Protein AF-A0A9D2I1A9-F1 (afdb_monomer_lite)

pLDDT: mean 84.78, std 12.28, range [43.06, 95.5]

Sequence (102 aa):
MISKDYHTTYLVNRELFLENFDYLWSFNNKAEQVITVKQGDKVIGYYLPPFSAKKLDQKIEDAEIKHQQDLLLIKELRKQIKVLDARNKLQVDLNEDNNTSL

Organism: NCBI:txid2838627

Foldseek 3Di:
DCCVVAVAAAEDEPVCCVVCVVVCLVVCLVVVHWYFYDHPPDTPDIHHHPVNVVVVVVVVVVVVVVVVVVVVVVVVVVVVVVVVVVVVVVVVVVVVVVVVVD

Secondary structure (DSSP, 8-state):
-HHHH-S-EEEEEHHHHHHTHHHHHHHHHHTT-EEEEEETTEEEEEE--HHHHHHHHHHHHHHHHHHHHHHHHHHHHHHHHHHHHHHHHHHHHHHHHHHH--

Radius of gyration: 28.93 Å; chains: 1; bounding box: 60×19×78 Å

Structure (mmCIF, N/CA/C/O backbone):
data_AF-A0A9D2I1A9-F1
#
_entry.id   AF-A0A9D2I1A9-F1
#
loop_
_atom_site.group_PDB
_atom_site.id
_atom_site.type_symbol
_atom_site.label_atom_id
_atom_site.label_alt_id
_atom_site.label_comp_id
_atom_site.label_asym_id
_atom_site.label_entity_id
_atom_site.label_seq_id
_atom_site.pdbx_PDB_ins_code
_atom_site.Cartn_x
_atom_site.Cartn_y
_atom_site.Cartn_z
_atom_site.occupancy
_atom_site.B_iso_or_equiv
_atom_site.auth_seq_id
_atom_site.auth_comp_id
_atom_site.auth_asym_id
_atom_site.auth_atom_id
_atom_site.pdbx_PDB_model_num
ATOM 1 N N . MET A 1 1 ? -7.936 -4.700 -1.517 1.00 50.50 1 MET A N 1
ATOM 2 C CA . MET A 1 1 ? -6.674 -3.981 -1.239 1.00 50.50 1 MET A CA 1
ATOM 3 C C . MET A 1 1 ? -6.433 -3.924 0.265 1.00 50.50 1 MET A C 1
ATOM 5 O O . MET A 1 1 ? -5.559 -4.634 0.727 1.00 50.50 1 MET A O 1
ATOM 9 N N . ILE A 1 2 ? -7.320 -3.284 1.041 1.00 54.53 2 ILE A N 1
ATOM 10 C CA . ILE A 1 2 ? -7.242 -3.216 2.518 1.00 54.53 2 ILE A CA 1
ATOM 11 C C . ILE A 1 2 ? -7.087 -4.599 3.185 1.00 54.53 2 ILE A C 1
ATOM 13 O O . ILE A 1 2 ? -6.199 -4.777 4.005 1.00 54.53 2 ILE A O 1
ATOM 17 N N . SER A 1 3 ? -7.858 -5.615 2.781 1.00 55.44 3 SER A N 1
ATOM 18 C CA . SER A 1 3 ? -7.735 -6.976 3.344 1.00 55.44 3 SER A CA 1
ATOM 19 C C . SER A 1 3 ? -6.416 -7.698 3.028 1.00 55.44 3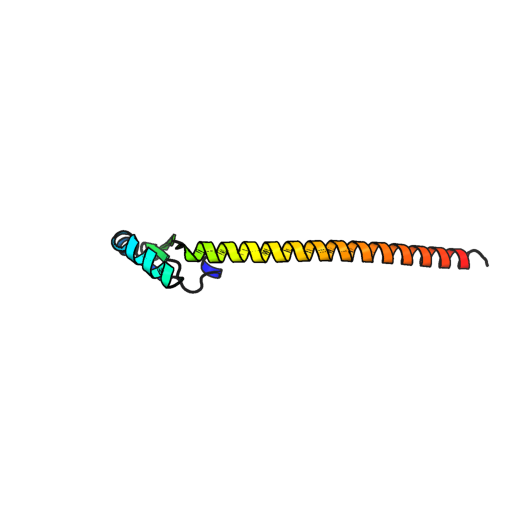 SER A C 1
ATOM 21 O O . SER A 1 3 ? -6.060 -8.638 3.731 1.00 55.44 3 SER A O 1
ATOM 23 N N . LYS A 1 4 ? -5.698 -7.293 1.969 1.00 59.69 4 LYS A N 1
ATOM 24 C CA . LYS A 1 4 ? -4.368 -7.829 1.630 1.00 59.69 4 LYS A CA 1
ATOM 25 C C . LYS A 1 4 ? -3.257 -7.100 2.386 1.00 59.69 4 LYS A C 1
ATOM 27 O O . LYS A 1 4 ? -2.259 -7.720 2.715 1.00 59.69 4 LYS A O 1
ATOM 32 N N . ASP A 1 5 ? -3.436 -5.806 2.643 1.00 60.81 5 ASP A N 1
ATOM 33 C CA . ASP A 1 5 ? -2.430 -4.951 3.283 1.00 60.81 5 ASP A CA 1
ATOM 34 C C . ASP A 1 5 ? -2.505 -4.947 4.819 1.00 60.81 5 ASP A C 1
ATOM 36 O O . ASP A 1 5 ? -1.530 -4.586 5.487 1.00 60.81 5 ASP A O 1
ATOM 40 N N . TYR A 1 6 ? -3.646 -5.366 5.374 1.00 62.00 6 TYR A N 1
ATOM 41 C CA . TYR A 1 6 ? -3.902 -5.448 6.808 1.00 62.00 6 TYR A CA 1
ATOM 42 C C . TYR A 1 6 ? -4.353 -6.864 7.179 1.00 62.00 6 TYR A C 1
ATOM 44 O O . TYR A 1 6 ? -5.540 -7.187 7.155 1.00 62.00 6 TYR A O 1
ATOM 52 N N . HIS A 1 7 ? -3.381 -7.717 7.516 1.00 60.16 7 HIS A N 1
ATOM 53 C CA . HIS A 1 7 ? -3.619 -9.099 7.958 1.00 60.16 7 HIS A CA 1
ATOM 54 C C . HIS A 1 7 ? -4.311 -9.183 9.328 1.00 60.16 7 HIS A C 1
ATOM 56 O O . HIS A 1 7 ? -4.957 -10.181 9.636 1.00 60.16 7 HIS A O 1
ATOM 62 N N . THR A 1 8 ? -4.213 -8.123 10.130 1.00 67.12 8 THR A N 1
ATOM 63 C CA . THR A 1 8 ? -4.837 -7.981 11.445 1.00 67.12 8 THR A CA 1
ATOM 64 C C . THR A 1 8 ? -5.781 -6.785 11.428 1.00 67.12 8 THR A C 1
ATOM 66 O O . THR A 1 8 ? -5.367 -5.634 11.289 1.00 67.12 8 THR A O 1
ATOM 69 N N . THR A 1 9 ? -7.077 -7.067 11.551 1.00 80.75 9 THR A N 1
ATOM 70 C CA . THR A 1 9 ? -8.113 -6.044 11.707 1.00 80.75 9 THR A CA 1
ATOM 71 C C . THR A 1 9 ? -8.841 -6.265 13.024 1.00 80.75 9 THR A C 1
ATOM 73 O O . THR A 1 9 ? -9.094 -7.409 13.408 1.00 80.75 9 THR A O 1
ATOM 76 N N . TYR A 1 10 ? -9.176 -5.180 13.715 1.00 87.12 10 TYR A N 1
ATOM 77 C CA . TYR A 1 10 ? -10.019 -5.237 14.897 1.00 87.12 10 TYR A CA 1
ATOM 78 C C . TYR A 1 10 ? -11.479 -5.304 14.455 1.00 87.12 10 TYR A C 1
ATOM 80 O O . TYR A 1 10 ? -12.007 -4.364 13.856 1.00 87.12 10 TYR A O 1
ATOM 88 N N . LEU A 1 11 ? -12.115 -6.447 14.696 1.00 90.19 11 LEU A N 1
ATOM 89 C CA . LEU A 1 11 ? -13.486 -6.701 14.281 1.00 90.19 11 LEU A CA 1
ATOM 90 C C . LEU A 1 11 ? -14.466 -6.206 15.348 1.00 90.19 11 LEU A C 1
ATOM 92 O O . LEU A 1 11 ? -14.376 -6.620 16.500 1.00 90.19 11 LEU A O 1
ATOM 96 N N . VAL A 1 12 ? -15.434 -5.379 14.960 1.00 93.06 12 VAL A N 1
ATOM 97 C CA . VAL A 1 12 ? -16.427 -4.829 15.890 1.00 93.06 12 VAL A CA 1
ATOM 98 C C . VAL A 1 12 ? -17.809 -4.728 15.240 1.00 93.06 12 VAL A C 1
ATOM 100 O O . VAL A 1 12 ? -17.938 -4.478 14.041 1.00 93.06 12 VAL A O 1
ATOM 103 N N . ASN A 1 13 ? -18.863 -4.935 16.028 1.00 93.56 13 ASN A N 1
ATOM 104 C CA . ASN A 1 13 ? -20.236 -4.722 15.571 1.00 93.56 13 ASN A CA 1
ATOM 105 C C . ASN A 1 13 ? -20.572 -3.228 15.537 1.00 93.56 13 ASN A C 1
ATOM 107 O O . ASN A 1 13 ? -20.028 -2.441 16.308 1.00 93.56 13 ASN A O 1
ATOM 111 N N . ARG A 1 14 ? -21.504 -2.839 14.664 1.00 93.06 14 ARG A N 1
ATOM 112 C CA . ARG A 1 14 ? -21.910 -1.440 14.463 1.00 93.06 14 ARG A CA 1
ATOM 113 C C . ARG A 1 14 ? -22.284 -0.720 15.763 1.00 93.06 14 ARG A C 1
ATOM 115 O O . ARG A 1 14 ? -21.871 0.417 15.938 1.00 93.06 14 ARG A O 1
ATOM 122 N N . GLU A 1 15 ? -23.050 -1.358 16.643 1.00 93.44 15 GLU A N 1
ATOM 123 C CA . GLU A 1 15 ? -23.507 -0.754 17.906 1.00 93.44 15 GLU A CA 1
ATOM 124 C C . GLU A 1 15 ? -22.317 -0.399 18.806 1.00 93.44 15 GLU A C 1
ATOM 126 O O . GLU A 1 15 ? -22.097 0.771 19.105 1.00 93.44 15 GLU A O 1
ATOM 131 N N . LEU A 1 16 ? -21.458 -1.383 19.090 1.00 91.62 16 LEU A N 1
ATOM 132 C CA . LEU A 1 16 ? -20.221 -1.190 19.854 1.00 91.62 16 LEU A CA 1
ATOM 133 C C . LEU A 1 16 ? -19.285 -0.155 19.223 1.00 91.62 16 LEU A C 1
ATOM 135 O O . LEU A 1 16 ? -18.625 0.595 19.941 1.00 91.62 16 LEU A O 1
ATOM 139 N N . PHE A 1 17 ? -19.221 -0.110 17.891 1.00 93.00 17 PHE A N 1
ATOM 140 C CA . PHE A 1 17 ? -18.411 0.866 17.172 1.00 93.00 17 PHE A CA 1
ATOM 141 C C . PHE A 1 17 ? -18.903 2.299 17.379 1.00 93.00 17 PHE A C 1
ATOM 143 O O . PHE A 1 17 ? -18.090 3.188 17.612 1.00 93.00 17 PHE A O 1
ATOM 150 N N . LEU A 1 18 ? -20.218 2.521 17.301 1.00 92.62 18 LEU A N 1
ATOM 151 C CA . LEU A 1 18 ? -20.813 3.846 17.471 1.00 92.62 18 LEU A CA 1
ATOM 152 C C . LEU A 1 18 ? -20.720 4.328 18.922 1.00 92.62 18 LEU A C 1
ATOM 154 O O . LEU A 1 18 ? -20.441 5.500 19.151 1.00 92.62 18 LEU A O 1
ATOM 158 N N . GLU A 1 19 ? -20.905 3.430 19.887 1.00 95.50 19 GLU A N 1
ATOM 159 C CA . GLU A 1 19 ? -20.833 3.760 21.315 1.00 95.50 19 GLU A CA 1
ATOM 160 C C . GLU A 1 19 ? -19.405 4.051 21.796 1.00 95.50 19 GLU A C 1
ATOM 162 O O . GLU A 1 19 ? -19.216 4.827 22.728 1.00 95.50 19 GLU A O 1
ATOM 167 N N . ASN A 1 20 ? -18.392 3.445 21.165 1.00 94.50 20 ASN A N 1
ATOM 168 C CA . ASN A 1 20 ? -17.003 3.483 21.640 1.00 94.50 20 ASN A CA 1
ATOM 169 C C . ASN A 1 20 ? -16.024 4.049 20.604 1.00 94.50 20 ASN A C 1
ATOM 171 O O . ASN A 1 20 ? -14.831 3.737 20.653 1.00 94.50 20 ASN A O 1
ATOM 175 N N . PHE A 1 21 ? -16.506 4.858 19.655 1.00 91.00 21 PHE A N 1
ATOM 176 C CA . PHE A 1 21 ? -15.709 5.312 18.514 1.00 91.00 21 PHE A CA 1
ATOM 177 C C . PHE A 1 21 ? -14.364 5.923 18.930 1.00 91.00 21 PHE A C 1
ATOM 179 O O . PHE A 1 21 ? -13.326 5.477 18.448 1.00 91.00 21 PHE A O 1
ATOM 186 N N . ASP A 1 22 ? -14.355 6.873 19.869 1.00 91.62 22 ASP A N 1
ATOM 187 C CA . ASP A 1 22 ? -13.134 7.585 20.279 1.00 91.62 22 ASP A CA 1
ATOM 188 C C . ASP A 1 22 ? -12.090 6.656 20.916 1.00 91.62 22 ASP A C 1
ATOM 190 O O . ASP A 1 22 ? -10.880 6.756 20.663 1.00 91.62 22 ASP A O 1
ATOM 194 N N . TYR A 1 23 ? -12.559 5.701 21.720 1.00 91.88 23 TYR A N 1
ATOM 195 C CA . TYR A 1 23 ? -11.699 4.689 22.321 1.00 91.88 23 TYR A CA 1
ATOM 196 C C . TYR A 1 23 ? -11.121 3.764 21.249 1.00 91.88 23 TYR A C 1
ATOM 198 O O . TYR A 1 23 ? -9.906 3.584 21.172 1.00 91.88 23 TYR A O 1
ATOM 206 N N . LEU A 1 24 ? -11.975 3.225 20.376 1.00 91.25 24 LEU A N 1
ATOM 207 C CA . LEU A 1 24 ? -11.557 2.326 19.305 1.00 91.25 24 LEU A CA 1
ATOM 208 C C . LEU A 1 24 ? -10.605 3.024 18.332 1.00 91.25 24 LEU A C 1
ATOM 210 O O . LEU A 1 24 ? -9.642 2.407 17.882 1.00 91.25 24 LEU A O 1
ATOM 214 N N . TRP A 1 25 ? -10.830 4.303 18.041 1.00 90.19 25 TRP A N 1
ATOM 215 C CA . TRP A 1 25 ? -9.982 5.108 17.172 1.00 90.19 25 TRP A CA 1
ATOM 216 C C . TRP A 1 25 ? -8.580 5.296 17.758 1.00 90.19 25 TRP A C 1
ATOM 218 O O . TRP A 1 25 ? -7.580 5.027 17.090 1.00 90.19 25 TRP A O 1
ATOM 228 N N . SER A 1 26 ? -8.489 5.703 19.026 1.00 90.69 26 SER A N 1
ATOM 229 C CA . SER A 1 26 ? -7.205 5.948 19.691 1.00 90.69 26 SER A CA 1
ATOM 230 C C . SER A 1 26 ? -6.435 4.661 20.004 1.00 90.69 26 SER A C 1
ATOM 232 O O . SER A 1 26 ? -5.219 4.608 19.792 1.00 90.69 26 SER A O 1
ATOM 234 N N . PHE A 1 27 ? -7.125 3.615 20.463 1.00 90.19 27 PHE A N 1
ATOM 235 C CA . PHE A 1 27 ? -6.526 2.320 20.775 1.00 90.19 27 PHE A CA 1
ATOM 236 C C . PHE A 1 27 ? -5.985 1.639 19.518 1.00 90.19 27 PHE A C 1
ATOM 238 O O . PHE A 1 27 ? -4.808 1.282 19.472 1.00 90.19 27 PHE A O 1
ATOM 245 N N . ASN A 1 28 ? -6.803 1.528 18.467 1.00 89.31 28 ASN A N 1
ATOM 246 C CA . ASN A 1 28 ? -6.388 0.842 17.244 1.00 89.31 28 ASN A CA 1
ATOM 247 C C . ASN A 1 28 ? -5.337 1.632 16.457 1.00 89.31 28 ASN A C 1
ATOM 249 O O . ASN A 1 28 ? -4.527 1.029 15.759 1.00 89.31 28 ASN A O 1
ATOM 253 N N . ASN A 1 29 ? -5.269 2.958 16.632 1.00 87.38 29 ASN A N 1
ATOM 254 C CA . ASN A 1 29 ? -4.148 3.736 16.116 1.00 87.38 29 ASN A CA 1
ATOM 255 C C . ASN A 1 29 ? -2.814 3.364 16.782 1.00 87.38 29 ASN A C 1
ATOM 257 O O . ASN A 1 29 ? -1.801 3.283 16.097 1.00 87.38 29 ASN A O 1
ATOM 261 N N . LYS A 1 30 ? -2.804 3.123 18.100 1.00 87.31 30 LYS A N 1
ATOM 262 C CA . LYS A 1 30 ? -1.600 2.676 18.825 1.00 87.31 30 LYS A CA 1
ATOM 263 C C . LYS A 1 30 ? -1.250 1.219 18.537 1.00 87.31 30 LYS A C 1
ATOM 265 O O . LYS A 1 30 ? -0.077 0.882 18.481 1.00 87.31 30 LYS A O 1
ATOM 270 N N . ALA A 1 31 ? -2.263 0.370 18.383 1.00 86.19 31 ALA A N 1
ATOM 271 C CA . ALA A 1 31 ? -2.088 -1.045 18.075 1.00 86.19 31 ALA A CA 1
ATOM 272 C C . ALA A 1 31 ? -1.751 -1.307 16.596 1.00 86.19 31 ALA A C 1
ATOM 274 O O . ALA A 1 31 ? -1.524 -2.457 16.229 1.00 86.19 31 ALA A O 1
ATOM 275 N N . GLU A 1 32 ? -1.750 -0.267 15.755 1.00 87.19 32 GLU A N 1
ATOM 276 C CA . GLU A 1 32 ? -1.557 -0.358 14.304 1.00 87.19 32 GLU A CA 1
ATOM 277 C C . GLU A 1 32 ? -2.532 -1.337 13.626 1.00 87.19 32 GLU A C 1
ATOM 279 O O . GLU A 1 32 ? -2.179 -2.104 12.725 1.00 87.19 32 GLU A O 1
ATOM 284 N N . GLN A 1 33 ? -3.799 -1.292 14.048 1.00 87.62 33 GLN A N 1
ATOM 285 C CA . GLN A 1 33 ? -4.867 -2.140 13.523 1.00 87.62 33 GLN A CA 1
ATOM 286 C C . GLN A 1 33 ? -5.953 -1.327 12.822 1.00 87.62 33 GLN A C 1
ATOM 288 O O . GLN A 1 33 ? -6.361 -0.257 13.266 1.00 87.62 33 GLN A O 1
ATOM 293 N N . VAL A 1 34 ? -6.461 -1.862 11.714 1.00 88.94 34 VAL A N 1
ATOM 294 C CA . VAL A 1 34 ? -7.615 -1.290 11.007 1.00 88.94 34 VAL A CA 1
ATOM 295 C C . VAL A 1 34 ? -8.894 -1.815 11.639 1.00 88.94 34 VAL A C 1
ATOM 297 O O . VAL A 1 34 ? -8.986 -2.997 11.968 1.00 88.94 34 VAL A O 1
ATOM 300 N N . ILE A 1 35 ? -9.898 -0.957 11.783 1.00 91.56 35 ILE A N 1
ATOM 301 C CA . ILE A 1 35 ? -11.168 -1.329 12.404 1.00 91.56 35 ILE A CA 1
ATOM 302 C C . ILE A 1 35 ? -12.112 -1.816 11.311 1.00 91.56 35 ILE A C 1
ATOM 304 O O . ILE A 1 35 ? -12.411 -1.085 10.369 1.00 91.56 35 ILE A O 1
ATOM 308 N N . THR A 1 36 ? -12.595 -3.046 11.434 1.00 92.19 36 THR A N 1
ATOM 309 C CA . THR A 1 36 ? -13.606 -3.608 10.538 1.00 92.19 36 THR A CA 1
ATOM 310 C C . THR A 1 36 ? -14.945 -3.607 11.247 1.00 92.19 36 THR A C 1
ATOM 312 O O . THR A 1 36 ? -15.108 -4.277 12.267 1.00 92.19 36 THR A O 1
ATOM 315 N N . VAL A 1 37 ? -15.912 -2.887 10.688 1.00 93.44 37 VAL A N 1
ATOM 316 C CA . VAL A 1 37 ? -17.252 -2.777 11.262 1.00 93.44 37 VAL A CA 1
ATOM 317 C C . VAL A 1 37 ? -18.191 -3.747 10.560 1.00 93.44 37 VAL A C 1
ATOM 319 O O . VAL A 1 37 ? -18.250 -3.795 9.326 1.00 93.44 37 VAL A O 1
ATOM 322 N N . LYS A 1 38 ? -18.942 -4.516 11.349 1.00 93.31 38 LYS A N 1
ATOM 323 C CA . LYS A 1 38 ? -19.948 -5.471 10.877 1.00 93.31 38 LYS A CA 1
ATOM 324 C C . LYS A 1 38 ? -21.358 -5.112 11.334 1.00 93.31 38 LYS A C 1
ATOM 326 O O . LYS A 1 38 ? -21.562 -4.537 12.402 1.00 93.31 38 LYS A O 1
ATOM 331 N N . GLN A 1 39 ? -22.337 -5.499 10.525 1.00 91.75 39 GLN A N 1
ATOM 332 C CA . GLN A 1 39 ? -23.752 -5.517 10.877 1.00 91.75 39 GLN A CA 1
ATOM 333 C C . GLN A 1 39 ? -24.300 -6.911 10.556 1.00 91.75 39 GLN A C 1
ATOM 335 O O . GLN A 1 39 ? -24.415 -7.289 9.387 1.00 91.75 39 GLN A O 1
ATOM 340 N N . GLY A 1 40 ? -24.577 -7.697 11.602 1.00 88.94 40 GLY A N 1
ATOM 341 C CA . GLY A 1 40 ? -24.760 -9.144 11.465 1.00 88.94 40 GLY A CA 1
ATOM 342 C C . GLY A 1 40 ? -23.503 -9.793 10.878 1.00 88.94 40 GLY A C 1
ATOM 343 O O . GLY A 1 40 ? -22.386 -9.446 11.258 1.00 88.94 40 GLY A O 1
ATOM 344 N N . ASP A 1 41 ? -23.675 -10.662 9.884 1.00 87.50 41 ASP A N 1
ATOM 345 C CA . ASP A 1 41 ? -22.553 -11.340 9.217 1.00 87.50 41 ASP A CA 1
ATOM 346 C C . ASP A 1 41 ? -21.882 -10.508 8.114 1.00 87.50 41 ASP A C 1
ATOM 348 O O . ASP A 1 41 ? -20.877 -10.923 7.529 1.00 87.50 41 ASP A O 1
ATOM 352 N N . LYS A 1 42 ? -22.410 -9.317 7.810 1.00 90.38 42 LYS A N 1
ATOM 353 C CA . LYS A 1 42 ? -21.905 -8.479 6.720 1.00 90.38 42 LYS A CA 1
ATOM 354 C C . LYS A 1 42 ? -20.928 -7.435 7.241 1.00 90.38 42 LYS A C 1
ATOM 356 O O . LYS A 1 42 ? -21.227 -6.705 8.181 1.00 90.38 42 LYS A O 1
ATOM 361 N N . VAL A 1 43 ? -19.773 -7.328 6.586 1.00 90.19 43 VAL A N 1
ATOM 362 C CA . VAL A 1 43 ? -18.855 -6.196 6.771 1.00 90.19 43 VAL A CA 1
ATOM 363 C C . VAL A 1 43 ? -19.455 -4.978 6.081 1.00 90.19 43 VAL A C 1
ATOM 365 O O . VAL A 1 43 ? -19.742 -5.029 4.887 1.00 90.19 43 VAL A O 1
ATOM 368 N N . ILE A 1 44 ? -19.648 -3.900 6.837 1.00 91.56 44 ILE A N 1
ATOM 369 C CA . ILE A 1 44 ? -20.254 -2.656 6.345 1.00 91.56 44 ILE A CA 1
ATOM 370 C C . ILE A 1 44 ? -19.221 -1.558 6.091 1.00 91.56 44 ILE A C 1
ATOM 372 O O . ILE A 1 44 ? -19.506 -0.617 5.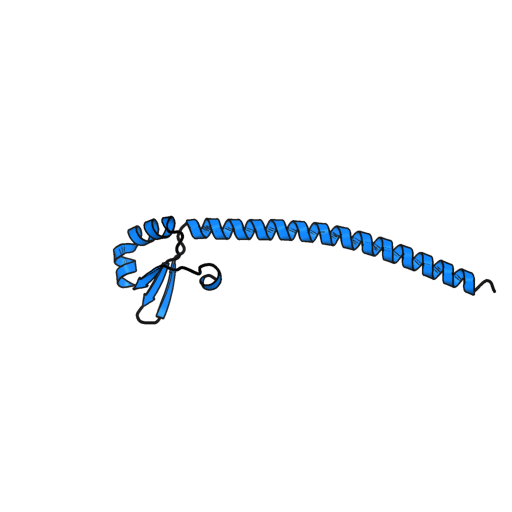357 1.00 91.56 44 ILE A O 1
ATOM 376 N N . GLY A 1 45 ? -18.021 -1.664 6.668 1.00 87.94 45 GLY A N 1
ATOM 377 C CA . GLY A 1 45 ? -16.984 -0.661 6.467 1.00 87.94 45 GLY A CA 1
ATOM 378 C C . GLY A 1 45 ? -15.653 -1.002 7.122 1.00 87.94 45 GLY A C 1
ATOM 379 O O . GLY A 1 45 ? -15.572 -1.833 8.028 1.00 87.94 45 GLY A O 1
ATOM 380 N N . TYR A 1 46 ? -14.617 -0.313 6.650 1.00 89.62 46 TYR A N 1
ATOM 381 C CA . TYR A 1 46 ? -13.277 -0.322 7.222 1.00 89.62 46 TYR A CA 1
ATOM 382 C C . TYR A 1 46 ? -12.913 1.105 7.613 1.00 89.62 46 TYR A C 1
ATOM 384 O O . TYR A 1 46 ? -13.018 2.014 6.791 1.00 89.62 46 TYR A O 1
ATOM 392 N N . TYR A 1 47 ? -12.462 1.289 8.847 1.00 88.81 47 TYR A N 1
ATOM 393 C CA . TYR A 1 47 ? -11.976 2.566 9.345 1.00 88.81 47 TYR A CA 1
ATOM 394 C C . TYR A 1 47 ? -10.476 2.469 9.541 1.00 88.81 47 TYR A C 1
ATOM 396 O O . TYR A 1 47 ? -9.986 1.582 10.240 1.00 88.81 47 TYR A O 1
ATOM 404 N N . LEU A 1 48 ? -9.771 3.380 8.878 1.00 87.69 48 LEU A N 1
ATOM 405 C CA . LEU A 1 48 ? -8.320 3.443 8.794 1.00 87.69 48 LEU A CA 1
ATOM 406 C C . LEU A 1 48 ? -7.835 4.526 9.767 1.00 87.69 48 LEU A C 1
ATOM 408 O O . LEU A 1 48 ? -8.000 5.709 9.462 1.00 87.69 48 LEU A O 1
ATOM 412 N N . PRO A 1 49 ? -7.275 4.166 10.934 1.00 84.81 49 PRO A N 1
ATOM 413 C CA . PRO A 1 49 ? -6.736 5.148 11.864 1.00 84.81 49 PRO A CA 1
ATOM 414 C C . PRO A 1 49 ? -5.469 5.818 11.298 1.00 84.81 49 PRO A C 1
ATOM 416 O O . PRO A 1 49 ? -4.874 5.301 10.350 1.00 84.81 49 PRO A O 1
ATOM 419 N N . PRO A 1 50 ? -4.999 6.939 11.873 1.00 84.56 50 PRO A N 1
ATOM 420 C CA . PRO A 1 50 ? -3.917 7.751 11.305 1.00 84.56 50 PRO A CA 1
ATOM 421 C C . PRO A 1 50 ? -2.613 7.011 10.953 1.00 84.56 50 PRO A C 1
ATOM 423 O O . PRO A 1 50 ? -1.958 7.373 9.976 1.00 84.56 50 PRO A O 1
ATOM 426 N N . PHE A 1 51 ? -2.227 5.956 11.682 1.00 84.38 51 PHE A N 1
ATOM 427 C CA . PHE A 1 51 ? -1.057 5.133 11.328 1.00 84.38 51 PHE A CA 1
ATOM 428 C C . PHE A 1 51 ? -1.176 4.516 9.921 1.00 84.38 51 PHE 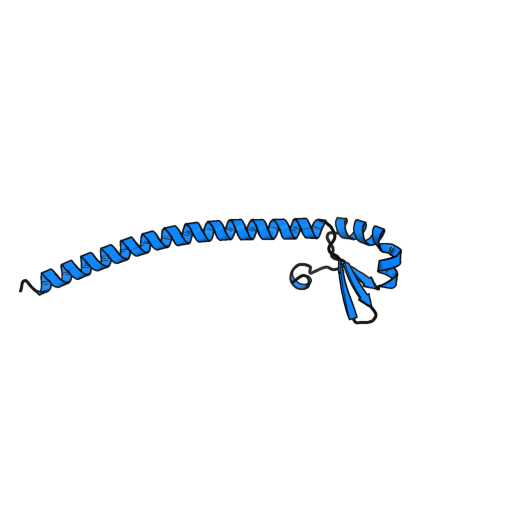A C 1
ATOM 430 O O . PHE A 1 51 ? -0.176 4.340 9.226 1.00 84.38 51 PHE A O 1
ATOM 437 N N . SER A 1 52 ? -2.405 4.211 9.486 1.00 80.69 52 SER A N 1
ATOM 438 C CA . SER A 1 52 ? -2.686 3.626 8.175 1.00 80.69 52 SER A CA 1
ATOM 439 C C . SER A 1 52 ? -2.349 4.598 7.047 1.00 80.69 52 SER A C 1
ATOM 441 O O . SER A 1 52 ? -1.875 4.159 6.003 1.00 80.69 52 SER A O 1
ATOM 443 N N . ALA A 1 53 ? -2.548 5.905 7.263 1.00 79.06 53 ALA A N 1
ATOM 444 C CA . ALA A 1 53 ? -2.162 6.938 6.304 1.00 79.06 53 ALA A CA 1
ATOM 445 C C . ALA A 1 53 ? -0.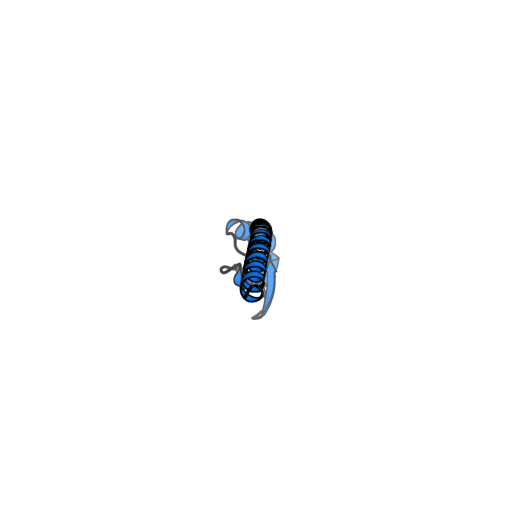638 6.975 6.139 1.00 79.06 53 ALA A C 1
ATOM 447 O O . ALA A 1 53 ? -0.150 6.809 5.030 1.00 79.06 53 ALA A O 1
ATOM 448 N N . LYS A 1 54 ? 0.116 7.012 7.247 1.00 79.31 54 LYS A N 1
ATOM 449 C CA . LYS A 1 54 ? 1.591 6.973 7.208 1.00 79.31 54 LYS A CA 1
ATOM 450 C C . LYS A 1 54 ? 2.133 5.751 6.465 1.00 79.31 54 LYS A C 1
ATOM 452 O O . LYS A 1 54 ? 3.072 5.859 5.686 1.00 79.31 54 LYS A O 1
ATOM 457 N N . LYS A 1 55 ? 1.536 4.577 6.696 1.00 79.81 55 LYS A N 1
ATOM 458 C CA . LYS A 1 55 ? 1.938 3.332 6.025 1.00 79.81 55 LYS A CA 1
ATOM 459 C C . LYS A 1 55 ? 1.621 3.352 4.527 1.00 79.81 55 LYS A C 1
ATOM 461 O O . LYS A 1 55 ? 2.353 2.748 3.747 1.00 79.81 55 LYS A O 1
ATOM 466 N N . LEU A 1 56 ? 0.525 3.996 4.128 1.00 79.88 56 LEU A N 1
ATOM 467 C CA . LEU A 1 56 ? 0.174 4.179 2.720 1.00 79.88 56 LEU A CA 1
ATOM 468 C C . LEU A 1 56 ? 1.103 5.188 2.044 1.00 79.88 56 LEU A C 1
ATOM 470 O O . LEU A 1 56 ? 1.608 4.881 0.970 1.00 79.88 56 LEU A O 1
ATOM 474 N N . ASP A 1 57 ? 1.384 6.316 2.693 1.00 82.56 57 ASP A N 1
ATOM 475 C CA . ASP A 1 57 ? 2.283 7.351 2.176 1.00 82.56 57 ASP A CA 1
ATOM 476 C C . ASP A 1 57 ? 3.687 6.786 1.933 1.00 82.56 57 ASP A C 1
ATOM 478 O O . ASP A 1 57 ? 4.214 6.920 0.833 1.00 82.56 57 ASP A O 1
ATOM 482 N N . GLN A 1 58 ? 4.237 6.034 2.895 1.00 83.12 58 GLN A N 1
ATOM 483 C CA . GLN A 1 58 ? 5.539 5.379 2.729 1.00 83.12 58 GLN A CA 1
ATOM 484 C C . GLN A 1 58 ? 5.552 4.410 1.540 1.00 83.12 58 GLN A C 1
ATOM 486 O O . GLN A 1 58 ? 6.506 4.371 0.773 1.00 83.12 58 GLN A O 1
ATOM 491 N N . LYS A 1 59 ? 4.479 3.630 1.348 1.00 83.19 59 LYS A N 1
ATOM 492 C CA . LYS A 1 59 ? 4.382 2.715 0.201 1.00 83.19 59 LYS A CA 1
ATOM 493 C C . LYS A 1 59 ? 4.331 3.457 -1.131 1.00 83.19 59 LYS A C 1
ATOM 495 O O . LYS A 1 59 ? 4.846 2.940 -2.120 1.00 83.19 59 LYS A O 1
ATOM 500 N N . ILE A 1 60 ? 3.659 4.607 -1.173 1.00 84.44 60 ILE A N 1
ATOM 501 C CA . ILE A 1 60 ? 3.601 5.450 -2.369 1.00 84.44 60 ILE A CA 1
ATOM 502 C C . ILE A 1 60 ? 4.998 5.997 -2.657 1.00 84.44 60 ILE A C 1
ATOM 504 O O . ILE A 1 60 ? 5.470 5.853 -3.781 1.00 84.44 60 ILE A O 1
ATOM 508 N N . GLU A 1 61 ? 5.685 6.517 -1.642 1.00 88.44 61 GLU A N 1
ATOM 509 C CA . GLU A 1 61 ? 7.049 7.031 -1.771 1.00 88.44 61 GLU A CA 1
ATOM 510 C C . GLU A 1 61 ? 8.024 5.946 -2.259 1.00 88.44 61 GLU A C 1
ATOM 512 O O . GLU A 1 61 ? 8.737 6.146 -3.243 1.00 88.44 61 GLU A O 1
ATOM 517 N N . ASP A 1 62 ? 7.991 4.750 -1.665 1.00 89.94 62 ASP A N 1
ATOM 518 C CA . ASP A 1 62 ? 8.828 3.621 -2.087 1.00 89.94 62 ASP A CA 1
ATOM 519 C C . ASP A 1 62 ? 8.545 3.215 -3.547 1.00 89.94 62 ASP A C 1
ATOM 521 O O . ASP A 1 62 ? 9.462 2.895 -4.315 1.00 89.94 62 ASP A O 1
ATOM 525 N N . ALA A 1 63 ? 7.271 3.232 -3.955 1.00 87.62 63 ALA A N 1
ATOM 526 C CA . ALA A 1 63 ? 6.868 2.929 -5.325 1.00 87.62 63 ALA A CA 1
ATOM 527 C C . ALA A 1 63 ? 7.338 4.006 -6.315 1.00 87.62 63 ALA A C 1
ATOM 529 O O . ALA A 1 63 ? 7.775 3.669 -7.419 1.00 87.62 63 ALA A O 1
ATOM 530 N N . GLU A 1 64 ? 7.293 5.280 -5.926 1.00 91.06 64 GLU A N 1
ATOM 531 C CA . GLU A 1 64 ? 7.799 6.393 -6.728 1.00 91.06 64 GLU A CA 1
ATOM 532 C C . GLU A 1 64 ? 9.321 6.340 -6.879 1.00 91.06 64 GLU A C 1
ATOM 534 O O . GLU A 1 64 ? 9.822 6.462 -8.001 1.00 91.06 64 GLU A O 1
ATOM 539 N N . ILE A 1 65 ? 10.062 6.076 -5.797 1.00 93.00 65 ILE A N 1
ATOM 540 C CA . ILE A 1 65 ? 11.523 5.906 -5.837 1.00 93.00 65 ILE A CA 1
ATOM 541 C C . ILE A 1 65 ? 11.889 4.770 -6.793 1.00 93.00 65 ILE A C 1
ATOM 543 O O . ILE A 1 65 ? 12.741 4.941 -7.672 1.00 93.00 65 ILE A O 1
ATOM 547 N N . LYS A 1 66 ? 11.215 3.621 -6.671 1.00 94.19 66 LYS A N 1
ATOM 548 C CA . LYS A 1 66 ? 11.436 2.483 -7.568 1.00 94.19 66 LYS A CA 1
ATOM 549 C C . LYS A 1 66 ? 11.130 2.845 -9.021 1.00 94.19 66 LYS A C 1
ATOM 551 O O . LYS A 1 66 ? 11.921 2.536 -9.908 1.00 94.19 66 LYS A O 1
ATOM 556 N N . HIS A 1 67 ? 10.022 3.540 -9.269 1.00 92.94 67 HIS A N 1
ATOM 557 C CA . HIS A 1 67 ? 9.663 3.977 -10.613 1.00 92.94 67 HIS A CA 1
ATOM 558 C C . HIS A 1 67 ? 10.729 4.901 -11.224 1.00 92.94 67 HIS A C 1
ATOM 560 O O . HIS A 1 67 ? 11.098 4.735 -12.388 1.00 92.94 67 HIS A O 1
ATOM 566 N N . GLN A 1 68 ? 11.275 5.838 -10.446 1.00 93.94 68 GLN A N 1
ATOM 567 C CA . GLN A 1 68 ? 12.356 6.714 -10.904 1.00 93.94 68 GLN A CA 1
ATOM 568 C C . GLN A 1 68 ? 13.636 5.932 -11.233 1.00 93.94 68 GLN A C 1
ATOM 570 O O . GLN A 1 68 ? 14.270 6.200 -12.257 1.00 93.94 68 GLN A O 1
ATOM 575 N N . GLN A 1 69 ? 13.998 4.943 -10.411 1.00 94.50 69 GLN A N 1
ATOM 576 C CA . GLN A 1 69 ? 15.134 4.055 -10.682 1.00 94.50 69 GLN A CA 1
ATOM 577 C C . GLN A 1 69 ? 14.931 3.257 -11.976 1.00 94.50 69 GLN A C 1
ATOM 579 O O . GLN A 1 69 ? 15.827 3.224 -12.824 1.00 94.50 69 GLN A O 1
ATOM 584 N N . ASP A 1 70 ? 13.738 2.694 -12.177 1.00 93.12 70 ASP A N 1
ATOM 585 C CA . ASP A 1 70 ? 13.389 1.962 -13.396 1.00 93.12 70 ASP A CA 1
ATOM 586 C C . ASP A 1 70 ? 13.477 2.868 -14.636 1.00 93.12 70 ASP A C 1
ATOM 588 O O . ASP A 1 70 ? 14.014 2.466 -15.670 1.00 93.12 70 ASP A O 1
ATOM 592 N N . LEU A 1 71 ? 13.023 4.124 -14.546 1.00 94.06 71 LEU A N 1
ATOM 593 C CA . LEU A 1 71 ? 13.133 5.092 -15.643 1.00 94.06 71 LEU A CA 1
ATOM 594 C C . LEU A 1 71 ? 14.590 5.410 -16.008 1.00 94.06 71 LEU A C 1
ATOM 596 O O . LEU A 1 71 ? 14.915 5.520 -17.198 1.00 94.06 71 LEU A O 1
ATOM 600 N N . LEU A 1 72 ? 15.471 5.553 -15.013 1.00 95.31 72 LEU A N 1
ATOM 601 C CA . LEU A 1 72 ? 16.902 5.764 -15.245 1.00 95.31 72 LEU A CA 1
ATOM 602 C C . LEU A 1 72 ? 17.530 4.553 -15.939 1.00 95.31 72 LEU A C 1
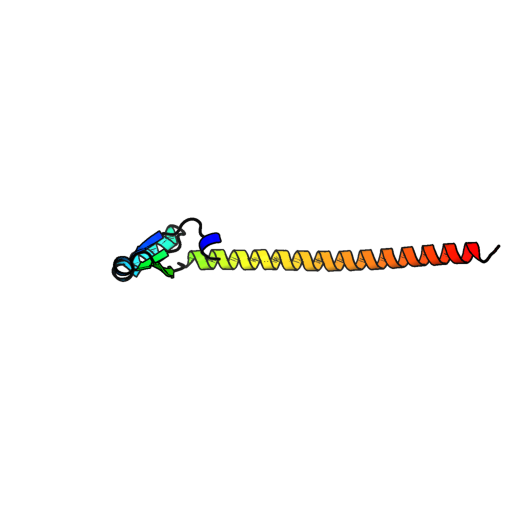ATOM 604 O O . LEU A 1 72 ? 18.207 4.722 -16.959 1.00 95.31 72 LEU A O 1
ATOM 608 N N . LEU A 1 73 ? 17.233 3.348 -15.453 1.00 95.12 73 LEU A N 1
ATOM 609 C CA . LEU A 1 73 ? 17.724 2.103 -16.037 1.00 95.12 73 LEU A CA 1
ATOM 610 C C . LEU A 1 73 ? 17.240 1.933 -17.483 1.00 95.12 73 LEU A C 1
ATOM 612 O O . LEU A 1 73 ? 18.035 1.661 -18.381 1.00 95.12 73 LEU A O 1
ATOM 616 N N . ILE A 1 74 ? 15.953 2.172 -17.749 1.00 94.69 74 ILE A N 1
ATOM 617 C CA . ILE A 1 74 ? 15.385 2.109 -19.104 1.00 94.69 74 ILE A CA 1
ATOM 618 C C . ILE A 1 74 ? 16.093 3.097 -20.037 1.00 94.69 74 ILE A C 1
ATOM 620 O O . ILE A 1 74 ? 16.379 2.770 -21.193 1.00 94.69 74 ILE A O 1
ATOM 624 N N . LYS A 1 75 ? 16.388 4.313 -19.566 1.00 95.12 75 LYS A N 1
ATOM 625 C CA . LYS A 1 75 ? 17.106 5.316 -20.362 1.00 95.12 75 LYS A CA 1
ATOM 626 C C . LYS A 1 75 ? 18.521 4.853 -20.704 1.00 95.12 75 LYS A C 1
ATOM 628 O O . LYS A 1 75 ? 18.965 5.073 -21.832 1.00 95.12 75 LYS A O 1
ATOM 633 N N . GLU A 1 76 ? 19.217 4.231 -19.759 1.00 94.56 76 GLU A N 1
ATOM 634 C CA . GLU A 1 76 ? 20.554 3.682 -19.979 1.00 94.56 76 GLU A CA 1
ATOM 635 C C . GLU A 1 76 ? 20.531 2.506 -20.962 1.00 94.56 76 GLU A C 1
ATOM 637 O O . GLU A 1 76 ? 21.245 2.535 -21.967 1.00 94.56 76 GLU A O 1
ATOM 642 N N . LEU A 1 77 ? 19.632 1.541 -20.759 1.00 93.62 77 LEU A N 1
ATOM 643 C CA . LEU A 1 77 ? 19.459 0.392 -21.650 1.00 93.62 77 LEU A CA 1
ATOM 644 C C . LEU A 1 77 ? 19.135 0.827 -23.084 1.00 93.62 77 LEU A C 1
ATOM 646 O O . LEU A 1 77 ? 19.725 0.321 -24.036 1.00 93.62 77 LEU A O 1
ATOM 650 N N . ARG A 1 78 ? 18.274 1.836 -23.267 1.00 94.31 78 ARG A N 1
ATOM 651 C CA . ARG A 1 78 ? 17.982 2.400 -24.598 1.00 94.31 78 ARG A CA 1
ATOM 652 C C . ARG A 1 78 ? 19.218 2.990 -25.280 1.00 94.31 78 ARG A C 1
ATOM 654 O O . ARG A 1 78 ? 19.319 2.917 -26.503 1.00 94.31 78 ARG A O 1
ATOM 661 N N . LYS A 1 79 ? 20.149 3.590 -24.529 1.00 94.06 79 LYS A N 1
ATOM 662 C CA . LYS A 1 79 ? 21.418 4.075 -25.096 1.00 94.06 79 LYS A CA 1
ATOM 663 C C . LYS A 1 79 ? 22.311 2.911 -25.512 1.00 94.06 79 LYS A C 1
ATOM 665 O O . LYS A 1 79 ? 22.856 2.951 -26.610 1.00 94.06 79 LYS A O 1
ATOM 670 N N . GLN A 1 80 ? 22.431 1.887 -24.667 1.00 92.44 80 GLN A N 1
ATOM 671 C CA . GLN A 1 80 ? 23.234 0.700 -24.966 1.00 92.44 80 GLN A CA 1
ATOM 672 C C . GLN A 1 80 ? 22.716 -0.021 -26.218 1.00 92.44 80 GLN A C 1
ATOM 674 O O . GLN A 1 80 ? 23.509 -0.322 -27.106 1.00 92.44 80 GLN A O 1
ATOM 679 N N . ILE A 1 81 ? 21.394 -0.189 -26.347 1.00 94.56 81 ILE A N 1
ATOM 680 C CA . ILE A 1 81 ? 20.756 -0.762 -27.543 1.00 94.56 81 ILE A CA 1
ATOM 681 C C . ILE A 1 81 ? 21.115 0.044 -28.792 1.00 94.56 81 ILE A C 1
ATOM 683 O O . ILE A 1 81 ? 21.596 -0.532 -29.756 1.00 94.56 81 ILE A O 1
ATOM 687 N N . LYS A 1 82 ? 20.990 1.379 -28.768 1.00 93.12 82 LYS A N 1
ATOM 688 C CA . LYS A 1 82 ? 21.355 2.212 -29.931 1.00 93.12 82 LYS A CA 1
ATOM 689 C C . LYS A 1 82 ? 22.813 2.039 -30.359 1.00 93.12 82 LYS A C 1
ATOM 691 O O . LYS A 1 82 ? 23.102 2.053 -31.552 1.00 93.12 82 LYS A O 1
ATOM 696 N N . VAL A 1 83 ? 23.731 1.909 -29.401 1.00 92.31 83 VAL A N 1
ATOM 697 C CA . VAL A 1 83 ? 25.153 1.681 -29.696 1.00 92.31 83 VAL A CA 1
ATOM 698 C C . VAL A 1 83 ? 25.363 0.295 -30.299 1.00 92.31 83 VAL A C 1
ATOM 700 O O . VAL A 1 83 ? 26.110 0.164 -31.266 1.00 92.31 83 VAL A O 1
ATOM 703 N N . LEU A 1 84 ? 24.707 -0.730 -29.754 1.00 91.50 84 LEU A N 1
ATOM 704 C CA . LEU A 1 84 ? 24.770 -2.093 -30.281 1.00 91.50 84 LEU A CA 1
ATOM 705 C C . LEU A 1 84 ? 24.179 -2.181 -31.690 1.00 91.50 84 LEU A C 1
ATOM 707 O O . LEU A 1 84 ? 24.818 -2.746 -32.570 1.00 91.50 84 LEU A O 1
ATOM 711 N N . ASP A 1 85 ? 23.033 -1.547 -31.935 1.00 92.38 85 ASP A N 1
ATOM 712 C CA . ASP A 1 85 ? 22.414 -1.473 -33.259 1.00 92.38 85 ASP A CA 1
ATOM 713 C C . ASP A 1 85 ? 23.329 -0.774 -34.270 1.00 92.38 85 ASP A C 1
ATOM 715 O O . ASP A 1 85 ? 23.466 -1.233 -35.402 1.00 92.38 85 ASP A O 1
ATOM 719 N N . ALA A 1 86 ? 24.000 0.312 -33.870 1.00 90.81 86 ALA A N 1
ATOM 720 C CA . ALA A 1 86 ? 24.962 0.998 -34.729 1.00 90.81 86 ALA A CA 1
ATOM 721 C C . ALA A 1 86 ? 26.185 0.120 -35.046 1.00 90.81 86 ALA A C 1
ATOM 723 O O . ALA A 1 86 ? 26.633 0.083 -36.189 1.00 90.81 86 ALA A O 1
ATOM 724 N N . ARG A 1 87 ? 26.706 -0.617 -34.055 1.00 89.69 87 ARG A N 1
ATOM 725 C CA . ARG A 1 87 ? 27.812 -1.568 -34.255 1.00 89.69 87 ARG A CA 1
ATOM 726 C C . ARG A 1 87 ? 27.418 -2.714 -35.178 1.00 89.69 87 ARG A C 1
ATOM 728 O O . ARG A 1 87 ? 28.179 -3.035 -36.082 1.00 89.69 87 ARG A O 1
ATOM 735 N N . ASN A 1 88 ? 26.233 -3.287 -34.979 1.00 90.19 88 ASN A N 1
ATOM 736 C CA . ASN A 1 88 ? 25.713 -4.348 -35.835 1.00 90.19 88 ASN A CA 1
ATOM 737 C C . ASN A 1 88 ? 25.549 -3.863 -37.277 1.00 90.19 88 ASN A C 1
ATOM 739 O O . ASN A 1 88 ? 25.952 -4.575 -38.187 1.00 90.19 88 ASN A O 1
ATOM 743 N N . LYS A 1 89 ? 25.026 -2.647 -37.493 1.00 89.31 89 LYS A N 1
ATOM 744 C CA . LYS A 1 89 ? 24.939 -2.053 -38.837 1.00 89.31 89 LYS A CA 1
ATOM 745 C C . LYS A 1 89 ? 26.306 -1.919 -39.498 1.00 89.31 89 LYS A C 1
ATOM 747 O O . LYS A 1 89 ? 26.488 -2.454 -40.575 1.00 89.31 89 LYS A O 1
ATOM 752 N N . LEU A 1 90 ? 27.282 -1.322 -38.811 1.00 87.00 90 LEU A N 1
ATOM 753 C CA . LEU A 1 90 ? 28.648 -1.209 -39.337 1.00 87.00 90 LEU A CA 1
ATOM 754 C C . LEU A 1 90 ? 29.265 -2.575 -39.667 1.00 87.00 90 LEU A C 1
ATOM 756 O O . LEU A 1 90 ? 29.992 -2.701 -40.644 1.00 87.00 90 LEU A O 1
ATOM 760 N N . GLN A 1 91 ? 28.990 -3.601 -38.860 1.00 85.81 91 GLN A N 1
ATOM 761 C CA . GLN A 1 91 ? 29.470 -4.956 -39.121 1.00 85.81 91 GLN A CA 1
ATOM 762 C C . GLN A 1 91 ? 28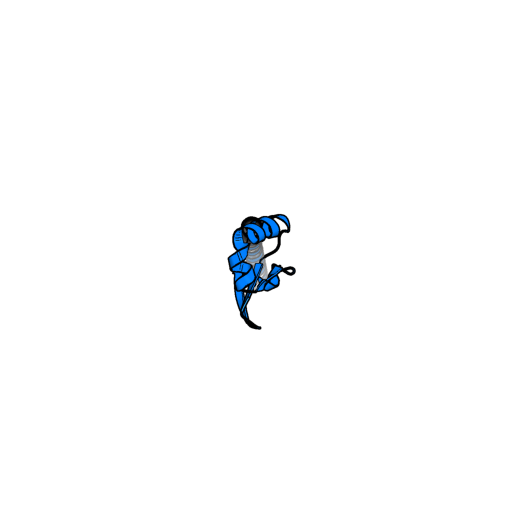.779 -5.599 -40.333 1.00 85.81 91 GLN A C 1
ATOM 764 O O . GLN A 1 91 ? 29.437 -6.313 -41.084 1.00 85.81 91 GLN A O 1
ATOM 769 N N . VAL A 1 92 ? 27.479 -5.359 -40.528 1.00 86.44 92 VAL A N 1
ATOM 770 C CA . VAL A 1 92 ? 26.750 -5.786 -41.732 1.00 86.44 92 VAL A CA 1
ATOM 771 C C . VAL A 1 92 ? 27.315 -5.083 -42.963 1.00 86.44 92 VAL A C 1
ATOM 773 O O . VAL A 1 92 ? 27.711 -5.774 -43.895 1.00 86.44 92 VAL A O 1
ATOM 776 N N . ASP A 1 93 ? 27.461 -3.757 -42.919 1.00 80.56 93 ASP A N 1
ATOM 777 C CA . ASP A 1 93 ? 27.997 -2.954 -44.025 1.00 80.56 93 ASP A CA 1
ATOM 778 C C . ASP A 1 93 ? 29.413 -3.430 -44.422 1.00 80.56 93 ASP A C 1
ATOM 780 O O . ASP A 1 93 ? 29.685 -3.691 -45.591 1.00 80.56 93 ASP A O 1
ATOM 784 N N . LEU A 1 94 ? 30.299 -3.667 -43.441 1.00 79.19 94 LEU A N 1
ATOM 785 C CA . LEU A 1 94 ? 31.645 -4.213 -43.679 1.00 79.19 94 LEU A CA 1
ATOM 786 C C . LEU A 1 94 ? 31.630 -5.620 -44.297 1.00 79.19 94 LEU A C 1
ATOM 788 O O . LEU A 1 94 ? 32.525 -5.973 -45.063 1.00 79.19 94 LEU A O 1
ATOM 792 N N . ASN A 1 95 ? 30.660 -6.457 -43.934 1.00 75.38 95 ASN A N 1
ATOM 793 C CA . ASN A 1 95 ? 30.546 -7.807 -44.482 1.00 75.38 95 ASN A CA 1
ATOM 794 C C . ASN A 1 95 ? 29.952 -7.803 -45.899 1.00 75.38 95 ASN A C 1
ATOM 796 O O . ASN A 1 95 ? 30.298 -8.673 -46.696 1.00 75.38 95 ASN A O 1
ATOM 800 N N . GLU A 1 96 ? 29.079 -6.849 -46.222 1.00 72.50 96 GLU A N 1
ATOM 801 C CA . GLU A 1 96 ? 28.537 -6.673 -47.572 1.00 72.50 96 GLU A CA 1
ATOM 802 C C . GLU A 1 96 ? 29.596 -6.117 -48.537 1.00 72.50 96 GLU A C 1
ATOM 804 O O . GLU A 1 96 ? 29.770 -6.688 -49.615 1.00 72.50 96 GLU A O 1
ATOM 809 N N . ASP A 1 97 ? 30.384 -5.117 -48.125 1.00 61.84 97 ASP A N 1
ATOM 810 C CA . ASP A 1 97 ? 31.483 -4.547 -48.930 1.00 61.84 97 ASP A CA 1
ATOM 811 C C . ASP A 1 97 ? 32.608 -5.562 -49.225 1.00 61.84 97 ASP A C 1
ATOM 813 O O . ASP A 1 97 ? 33.226 -5.550 -50.297 1.00 61.84 97 ASP A O 1
ATOM 817 N N . ASN A 1 98 ? 32.865 -6.490 -48.297 1.00 59.34 98 ASN A N 1
ATOM 818 C CA . ASN A 1 98 ? 33.842 -7.566 -48.496 1.00 59.34 98 ASN A CA 1
ATOM 819 C C . ASN A 1 98 ? 33.355 -8.657 -49.469 1.00 59.34 98 ASN A C 1
ATOM 821 O O . ASN A 1 98 ? 34.181 -9.353 -50.055 1.00 59.34 98 ASN A O 1
ATOM 825 N N . ASN A 1 99 ? 32.040 -8.811 -49.656 1.00 56.28 99 ASN A N 1
ATOM 826 C CA . ASN A 1 99 ? 31.459 -9.821 -50.548 1.00 56.28 99 ASN A CA 1
ATOM 827 C C . ASN A 1 99 ? 31.234 -9.310 -51.983 1.00 56.28 99 ASN A C 1
ATOM 829 O O . ASN A 1 99 ? 31.120 -10.122 -52.896 1.00 56.28 99 ASN A O 1
ATOM 833 N N . THR A 1 100 ? 31.174 -7.994 -52.202 1.00 52.53 100 THR A N 1
ATOM 834 C CA . THR A 1 100 ? 31.072 -7.364 -53.536 1.00 52.53 100 THR A CA 1
ATOM 835 C C . THR A 1 100 ? 32.424 -7.068 -54.188 1.00 52.53 100 THR A C 1
ATOM 837 O O . THR A 1 100 ? 32.468 -6.733 -55.369 1.00 52.53 100 THR A O 1
ATOM 840 N N . SER A 1 101 ? 33.525 -7.208 -53.445 1.00 51.38 101 SER A N 1
ATOM 841 C CA . SER A 1 101 ? 34.896 -6.955 -53.916 1.00 51.38 101 SER A CA 1
ATOM 842 C C . SER A 1 101 ? 35.617 -8.201 -54.480 1.00 51.38 101 SER A C 1
ATOM 844 O O . SER A 1 101 ? 36.843 -8.191 -54.602 1.00 51.38 101 SER A O 1
ATOM 846 N N . LEU A 1 102 ? 34.876 -9.265 -54.818 1.00 43.06 102 LEU A N 1
ATOM 847 C CA . LEU A 1 102 ? 35.344 -10.514 -55.448 1.00 43.06 102 LEU A CA 1
ATOM 848 C C . LEU A 1 102 ? 34.725 -10.680 -56.840 1.00 43.06 102 LEU A C 1
ATOM 850 O O . LEU A 1 102 ? 35.459 -11.143 -57.742 1.00 43.06 102 LEU A O 1
#